Protein AF-A0A960UBD3-F1 (afdb_monomer)

Radius of gyration: 18.57 Å; Cα contacts (8 Å, |Δi|>4): 31; chains: 1; bounding box: 42×31×48 Å

Solvent-accessible surface area (backbone atoms only — not comparable to full-atom values): 8969 Å² total; per-residue (Å²): 135,89,78,92,68,60,97,90,53,57,66,69,59,53,49,51,52,51,54,50,51,51,38,49,54,55,36,51,60,56,42,61,72,73,70,57,82,76,67,91,85,62,77,74,76,69,93,79,70,69,88,65,101,69,77,84,49,72,65,59,55,51,52,55,50,52,53,50,54,52,49,51,53,51,52,73,75,42,64,75,80,68,55,86,69,64,74,77,68,72,79,71,92,72,83,90,85,78,86,72,84,46,71,66,54,42,52,52,49,51,50,50,58,73,41,42,31,64,78,68,70,47,97,60,68,85,85,68,86,73,67,78,91,80,112

Structure (mmCIF, N/CA/C/O backbone):
data_AF-A0A960UBD3-F1
#
_entry.id   AF-A0A960UBD3-F1
#
loop_
_atom_site.group_PDB
_atom_site.id
_atom_site.type_symbol
_atom_site.label_atom_id
_atom_site.label_alt_id
_atom_site.label_comp_id
_atom_site.label_asym_id
_atom_site.label_entity_id
_atom_site.label_seq_id
_atom_site.pdbx_PDB_ins_code
_atom_site.Cartn_x
_atom_site.Cartn_y
_atom_site.Cartn_z
_atom_site.occupancy
_atom_site.B_iso_or_equiv
_atom_site.auth_seq_id
_atom_site.auth_comp_id
_atom_site.auth_asym_id
_atom_site.auth_atom_id
_atom_site.pdbx_PDB_model_num
ATOM 1 N N . ILE A 1 1 ? -2.263 0.092 5.020 1.00 71.50 1 ILE A N 1
ATOM 2 C CA . ILE A 1 1 ? -3.420 0.725 4.343 1.00 71.50 1 ILE A CA 1
ATOM 3 C C . ILE A 1 1 ? -4.627 0.450 5.218 1.00 71.50 1 ILE A C 1
ATOM 5 O O . ILE A 1 1 ? -4.773 -0.692 5.639 1.00 71.50 1 ILE A O 1
ATOM 9 N N . LEU A 1 2 ? -5.422 1.470 5.528 1.00 79.31 2 LEU A N 1
ATOM 10 C CA . LEU A 1 2 ? -6.718 1.296 6.183 1.00 79.31 2 LEU A CA 1
ATOM 11 C C . LEU A 1 2 ? -7.797 1.307 5.105 1.00 79.31 2 LEU A C 1
ATOM 13 O O . LEU A 1 2 ? -7.729 2.116 4.182 1.00 79.31 2 LEU A O 1
ATOM 17 N N . ILE A 1 3 ? -8.742 0.376 5.187 1.00 78.50 3 ILE A N 1
ATOM 18 C CA . ILE A 1 3 ? -9.806 0.220 4.197 1.00 78.50 3 ILE A CA 1
ATOM 19 C C . ILE A 1 3 ? -11.127 0.172 4.956 1.00 78.50 3 ILE A C 1
ATOM 21 O O . ILE A 1 3 ? -11.346 -0.742 5.748 1.00 78.50 3 ILE A O 1
ATOM 25 N N . GLY A 1 4 ? -11.998 1.146 4.700 1.00 77.00 4 GLY A N 1
ATOM 26 C CA . GLY A 1 4 ? -13.397 1.067 5.102 1.00 77.00 4 GLY A CA 1
ATOM 27 C C . GLY A 1 4 ? -14.113 0.082 4.188 1.00 77.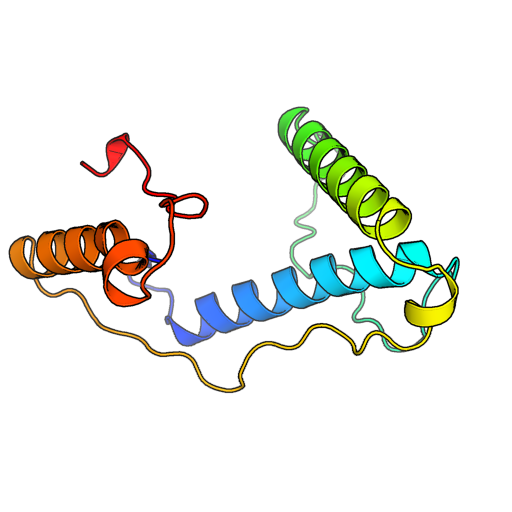00 4 GLY A C 1
ATOM 28 O O . GLY A 1 4 ? -14.100 0.246 2.968 1.00 77.00 4 GLY A O 1
ATOM 29 N N . VAL A 1 5 ? -14.697 -0.964 4.760 1.00 74.94 5 VAL A N 1
ATOM 30 C CA . VAL A 1 5 ? -15.439 -1.971 4.003 1.00 74.94 5 VAL A CA 1
ATOM 31 C C . VAL A 1 5 ? -16.908 -1.859 4.394 1.00 74.94 5 VAL A C 1
ATOM 33 O O . VAL A 1 5 ? -17.222 -1.872 5.580 1.00 74.94 5 VAL A O 1
ATOM 36 N N . GLY A 1 6 ? -17.796 -1.699 3.409 1.00 73.44 6 GLY A N 1
ATOM 37 C CA . GLY A 1 6 ? -19.241 -1.693 3.655 1.00 73.44 6 GLY A CA 1
ATOM 38 C C . GLY A 1 6 ? -19.726 -3.048 4.178 1.00 73.44 6 GLY A C 1
ATOM 39 O O . GLY A 1 6 ? -19.101 -4.071 3.892 1.00 73.44 6 GLY A O 1
ATOM 40 N N . GLU A 1 7 ? -20.846 -3.048 4.905 1.00 70.69 7 GLU A N 1
ATOM 41 C CA . GLU A 1 7 ? -21.367 -4.199 5.669 1.00 70.69 7 GLU A CA 1
ATOM 42 C C . GLU A 1 7 ? -21.465 -5.503 4.850 1.00 70.69 7 GLU A C 1
ATOM 44 O O . GLU A 1 7 ? -21.181 -6.582 5.366 1.00 70.69 7 GLU A O 1
ATOM 49 N N . ASP A 1 8 ? -21.751 -5.410 3.547 1.00 67.69 8 ASP A N 1
ATOM 50 C CA . ASP A 1 8 ? -21.976 -6.571 2.673 1.00 67.69 8 ASP A CA 1
ATOM 51 C C . ASP A 1 8 ? -20.733 -7.075 1.917 1.00 67.69 8 ASP A C 1
ATOM 53 O O . ASP A 1 8 ? -20.818 -7.991 1.090 1.00 67.69 8 ASP A O 1
ATOM 57 N N . THR A 1 9 ? -19.556 -6.481 2.136 1.00 75.31 9 THR A N 1
ATOM 58 C CA . THR A 1 9 ? -18.352 -6.853 1.379 1.00 75.31 9 THR A CA 1
ATOM 59 C C . THR A 1 9 ? -17.340 -7.577 2.259 1.00 75.31 9 THR A C 1
ATOM 61 O O . THR A 1 9 ? -16.731 -7.010 3.153 1.00 75.31 9 THR A O 1
ATOM 64 N N . GLY A 1 10 ? -17.083 -8.855 1.972 1.00 82.19 10 GLY A N 1
ATOM 65 C CA . GLY A 1 10 ? -16.023 -9.593 2.661 1.00 82.19 10 GLY A CA 1
ATOM 66 C C . GLY A 1 10 ? -14.628 -9.056 2.313 1.00 82.19 10 GLY A C 1
ATOM 67 O O . GLY A 1 10 ? -14.304 -8.885 1.134 1.00 82.19 10 GLY A O 1
ATOM 68 N N . LEU A 1 11 ? -13.762 -8.873 3.316 1.00 83.88 11 LEU A N 1
ATOM 69 C CA . LEU A 1 11 ? -12.391 -8.368 3.139 1.00 83.88 11 LEU A CA 1
ATOM 70 C C . LEU A 1 11 ? -11.577 -9.182 2.121 1.00 83.88 11 LEU A C 1
ATOM 72 O O . LEU A 1 11 ? -10.859 -8.620 1.297 1.00 83.88 11 LEU A O 1
ATOM 76 N N . SER A 1 12 ? -11.747 -10.506 2.108 1.00 84.94 12 SER A N 1
ATOM 77 C CA . SER A 1 12 ? -11.099 -11.382 1.121 1.00 84.94 12 SER A CA 1
ATOM 78 C C . SER A 1 12 ? -11.472 -11.017 -0.320 1.00 84.94 12 SER A C 1
ATOM 80 O O . SER A 1 12 ? -10.626 -11.053 -1.210 1.00 84.94 12 SER A O 1
ATOM 82 N N . LYS A 1 13 ? -12.725 -10.613 -0.565 1.00 86.38 13 LYS A N 1
ATOM 83 C CA . LYS A 1 13 ? -13.186 -10.178 -1.889 1.00 86.38 13 LYS A CA 1
ATOM 84 C C . LYS A 1 13 ? -12.542 -8.849 -2.278 1.00 86.38 13 LYS A C 1
ATOM 86 O O . LYS A 1 13 ? -12.061 -8.731 -3.402 1.00 86.38 13 LYS A O 1
ATOM 91 N N . VAL A 1 14 ? -12.475 -7.893 -1.347 1.00 86.38 14 VAL A N 1
ATOM 92 C CA . VAL A 1 14 ? -11.790 -6.604 -1.555 1.00 86.38 14 VAL A CA 1
ATOM 93 C C . VAL A 1 14 ? -10.322 -6.828 -1.901 1.00 86.38 14 VAL A C 1
ATOM 95 O O . VAL A 1 14 ? -9.848 -6.346 -2.927 1.00 86.38 14 VAL A O 1
ATOM 98 N N . MET A 1 15 ? -9.617 -7.622 -1.095 1.00 88.19 15 MET A N 1
ATOM 99 C CA . MET A 1 15 ? -8.197 -7.894 -1.297 1.00 88.19 15 MET A CA 1
ATOM 100 C C . MET A 1 15 ? -7.926 -8.648 -2.596 1.00 88.19 15 MET A C 1
ATOM 102 O O . MET A 1 15 ? -6.950 -8.337 -3.272 1.00 88.19 15 MET A O 1
ATOM 106 N N . ASN A 1 16 ? -8.793 -9.582 -2.993 1.00 86.81 16 ASN A N 1
ATOM 107 C CA . ASN A 1 16 ? -8.667 -10.269 -4.278 1.00 86.81 16 ASN A CA 1
ATOM 108 C C . ASN A 1 16 ? -8.795 -9.302 -5.459 1.00 86.81 16 ASN A C 1
ATOM 110 O O . ASN A 1 16 ? -7.997 -9.368 -6.394 1.00 86.81 16 ASN A O 1
ATOM 114 N N . VAL A 1 17 ? -9.767 -8.387 -5.412 1.00 87.25 17 VAL A N 1
ATOM 115 C CA . VAL A 1 17 ? -9.954 -7.375 -6.461 1.00 87.25 17 VAL A CA 1
ATOM 116 C C . VAL A 1 17 ? -8.768 -6.415 -6.499 1.00 87.25 17 VAL A C 1
ATOM 118 O O . VAL A 1 17 ? -8.213 -6.181 -7.571 1.00 87.25 17 VAL A O 1
ATOM 121 N N . LEU A 1 18 ? -8.341 -5.907 -5.340 1.00 86.56 18 LEU A N 1
ATOM 122 C CA . LEU A 1 18 ? -7.224 -4.973 -5.232 1.00 86.56 18 LEU A CA 1
ATOM 123 C C . LEU A 1 18 ? -5.926 -5.606 -5.730 1.00 86.56 18 LEU A C 1
ATOM 125 O O . LEU A 1 18 ? -5.280 -5.058 -6.623 1.00 86.56 18 LEU A O 1
ATOM 129 N N . LYS A 1 19 ? -5.567 -6.784 -5.203 1.00 88.75 19 LYS A N 1
ATOM 130 C CA . LYS A 1 19 ? -4.346 -7.484 -5.607 1.00 88.75 19 LYS A CA 1
ATOM 131 C C . LYS A 1 19 ? -4.376 -7.817 -7.098 1.00 88.75 19 LYS A C 1
ATOM 133 O O . LYS A 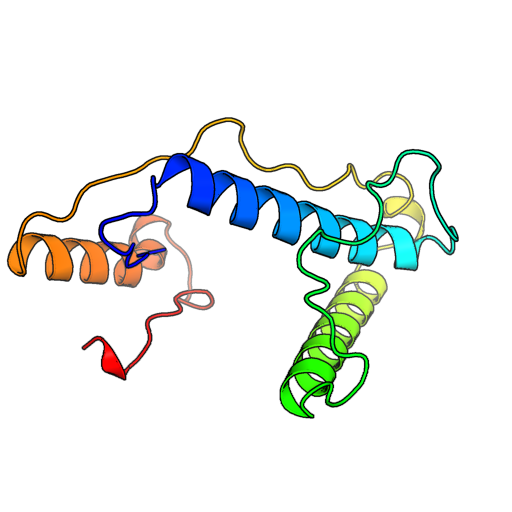1 19 ? -3.395 -7.566 -7.792 1.00 88.75 19 LYS A O 1
ATOM 138 N N . GLY A 1 20 ? -5.503 -8.332 -7.592 1.00 85.12 20 GLY A N 1
ATOM 139 C CA . GLY A 1 20 ? -5.659 -8.744 -8.985 1.00 85.12 20 GLY A CA 1
ATOM 140 C C . GLY A 1 20 ? -5.577 -7.584 -9.976 1.00 85.12 20 GLY A C 1
ATOM 141 O O . GLY A 1 20 ? -4.845 -7.676 -10.959 1.00 85.12 20 GLY A O 1
ATOM 142 N N . ASN A 1 21 ? -6.292 -6.485 -9.719 1.00 83.06 21 ASN A N 1
ATOM 143 C CA . ASN A 1 21 ? -6.259 -5.317 -10.598 1.00 83.06 21 ASN A CA 1
ATOM 144 C C . ASN A 1 21 ? -4.891 -4.633 -10.563 1.00 83.06 21 ASN A C 1
ATOM 146 O O . ASN A 1 21 ? -4.321 -4.399 -11.622 1.00 83.06 21 ASN A O 1
ATOM 150 N N . PHE A 1 22 ? -4.315 -4.424 -9.375 1.00 85.12 22 PHE A N 1
ATOM 151 C CA . PHE A 1 22 ? -2.988 -3.821 -9.268 1.00 85.12 22 PHE A CA 1
ATOM 152 C C . PHE A 1 22 ? -1.919 -4.668 -9.962 1.00 85.12 22 PHE A C 1
ATOM 154 O O . PHE A 1 22 ? -1.130 -4.137 -10.733 1.00 85.12 22 PHE A O 1
ATOM 161 N N . SER A 1 23 ? -1.901 -5.989 -9.743 1.00 85.06 23 SER A N 1
ATOM 162 C CA . SER A 1 23 ? -0.954 -6.870 -10.435 1.00 85.06 23 SER A CA 1
ATOM 163 C C . SER A 1 23 ? -1.126 -6.813 -11.946 1.00 85.06 23 SER A C 1
ATOM 165 O O . SER A 1 23 ? -0.128 -6.834 -12.657 1.00 85.06 23 SER A O 1
ATOM 167 N N . ARG A 1 24 ? -2.364 -6.743 -12.451 1.00 81.00 24 ARG A N 1
ATOM 168 C CA . ARG A 1 24 ? -2.612 -6.615 -13.891 1.00 81.00 24 ARG A CA 1
ATOM 169 C C . ARG A 1 24 ? -2.029 -5.312 -14.426 1.00 81.00 24 ARG A C 1
ATOM 171 O O . ARG A 1 24 ? -1.291 -5.351 -15.402 1.00 81.00 24 ARG A O 1
ATOM 178 N N . ASP A 1 25 ? -2.338 -4.191 -13.785 1.00 77.19 25 ASP A N 1
ATOM 179 C CA . ASP A 1 25 ? -1.916 -2.874 -14.258 1.00 77.19 25 ASP A CA 1
ATOM 180 C C . ASP A 1 25 ? -0.398 -2.707 -14.142 1.00 77.19 25 ASP A C 1
ATOM 182 O O . ASP A 1 25 ? 0.240 -2.314 -15.114 1.00 77.19 25 ASP A O 1
ATOM 186 N N . ALA A 1 26 ? 0.198 -3.120 -13.019 1.00 79.75 26 ALA A N 1
ATOM 187 C CA . ALA A 1 26 ? 1.645 -3.106 -12.821 1.00 79.75 26 ALA A CA 1
ATOM 188 C C . ALA A 1 26 ? 2.376 -3.985 -13.846 1.00 79.75 26 ALA A C 1
ATOM 190 O O . ALA A 1 26 ? 3.348 -3.547 -14.451 1.00 79.75 26 ALA A O 1
ATOM 191 N N . ASN A 1 27 ? 1.897 -5.207 -14.100 1.00 81.38 27 ASN A N 1
ATOM 192 C CA . ASN A 1 27 ? 2.521 -6.080 -15.096 1.00 81.38 27 ASN A CA 1
ATOM 193 C C . ASN A 1 27 ? 2.305 -5.578 -16.523 1.00 81.38 27 ASN A C 1
ATOM 195 O O . ASN A 1 27 ? 3.230 -5.632 -17.320 1.00 81.38 27 ASN A O 1
ATOM 199 N N . ARG A 1 28 ? 1.131 -5.027 -16.850 1.00 74.56 28 ARG A N 1
ATOM 200 C CA . ARG A 1 28 ? 0.893 -4.389 -18.152 1.00 74.56 28 ARG A CA 1
ATOM 201 C C . ARG A 1 28 ? 1.848 -3.223 -18.366 1.00 74.56 28 ARG A C 1
ATOM 203 O O . ARG A 1 28 ? 2.400 -3.073 -19.449 1.00 74.56 28 ARG A O 1
ATOM 210 N N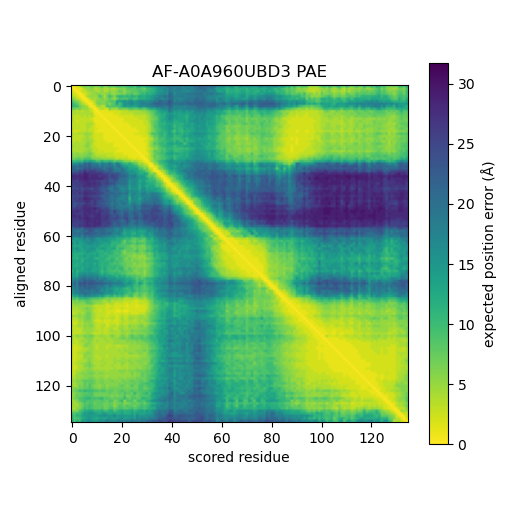 . MET A 1 29 ? 2.029 -2.408 -17.334 1.00 71.00 29 MET A N 1
ATOM 211 C CA . MET A 1 29 ? 2.976 -1.306 -17.328 1.00 71.00 29 MET A CA 1
ATOM 212 C C . MET A 1 29 ? 4.406 -1.782 -17.549 1.00 71.00 29 MET A C 1
ATOM 214 O O . MET A 1 29 ? 5.102 -1.136 -18.313 1.00 71.00 29 MET A O 1
ATOM 218 N N . MET A 1 30 ? 4.822 -2.897 -16.942 1.00 70.25 30 MET A N 1
ATOM 219 C CA . MET A 1 30 ? 6.161 -3.463 -17.140 1.00 70.25 30 MET A CA 1
ATOM 220 C C . MET A 1 30 ? 6.333 -4.124 -18.516 1.00 70.25 30 MET A C 1
ATOM 222 O O . MET A 1 30 ? 7.343 -3.895 -19.163 1.00 70.25 30 MET A O 1
ATOM 226 N N . ASN A 1 31 ? 5.336 -4.854 -19.021 1.00 66.69 31 ASN A N 1
ATOM 227 C CA . ASN A 1 31 ? 5.409 -5.526 -20.326 1.00 66.69 31 ASN A CA 1
ATOM 228 C C . ASN A 1 31 ? 5.356 -4.536 -21.503 1.00 66.69 31 ASN A C 1
ATOM 230 O O . ASN A 1 31 ? 5.966 -4.767 -22.541 1.00 66.69 31 ASN A O 1
ATOM 234 N N . HIS A 1 32 ? 4.644 -3.406 -21.370 1.00 55.81 32 HIS A N 1
ATOM 235 C CA . HIS A 1 32 ? 4.569 -2.408 -22.448 1.00 55.81 32 HIS A CA 1
ATOM 236 C C . HIS A 1 32 ? 5.931 -1.750 -22.744 1.00 55.81 32 HIS A C 1
ATOM 238 O O . HIS A 1 32 ? 6.116 -1.170 -23.811 1.00 55.81 32 HIS A O 1
ATOM 244 N N . ILE A 1 33 ? 6.876 -1.873 -21.810 1.00 52.81 33 ILE A N 1
ATOM 245 C CA . ILE A 1 33 ? 8.262 -1.407 -21.908 1.00 52.81 33 ILE A CA 1
ATOM 246 C C . ILE A 1 33 ? 9.094 -2.337 -22.795 1.00 52.81 33 ILE A C 1
ATOM 248 O O . ILE A 1 33 ? 9.971 -1.865 -23.510 1.00 52.81 33 ILE A O 1
ATOM 252 N N . GLU A 1 34 ? 8.799 -3.640 -22.798 1.00 49.62 34 GLU A N 1
ATOM 253 C CA . GLU A 1 34 ? 9.525 -4.645 -23.588 1.00 49.62 34 GLU A CA 1
ATOM 254 C C . GLU A 1 34 ? 9.156 -4.617 -25.082 1.00 49.62 34 GLU A C 1
ATOM 256 O O . GLU A 1 34 ? 9.732 -5.345 -25.884 1.00 49.62 34 GLU A O 1
ATOM 261 N N . GLY A 1 35 ? 8.206 -3.767 -25.493 1.00 46.66 35 GLY A N 1
ATOM 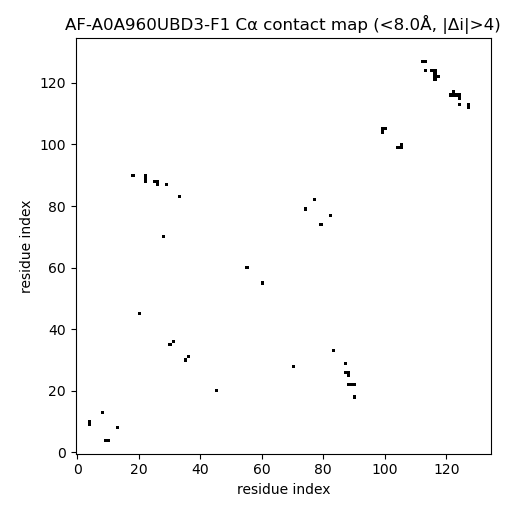262 C CA . GLY A 1 35 ? 7.736 -3.704 -26.879 1.00 46.66 35 GLY A CA 1
ATOM 263 C C . GLY A 1 35 ? 6.867 -4.898 -27.297 1.00 46.66 35 GLY A C 1
ATOM 264 O O . GLY A 1 35 ? 6.416 -4.947 -28.442 1.00 46.66 35 GLY A O 1
ATOM 265 N N . GLU A 1 36 ? 6.572 -5.828 -26.384 1.00 45.12 36 GLU A N 1
ATOM 266 C CA . GLU A 1 36 ? 5.716 -6.978 -26.659 1.00 45.12 36 GLU A CA 1
ATOM 267 C C . GLU A 1 36 ? 4.229 -6.596 -26.573 1.00 45.12 36 GLU A C 1
ATOM 269 O O . GLU A 1 36 ? 3.640 -6.370 -25.511 1.00 45.12 36 GLU A O 1
ATOM 274 N N . LEU A 1 37 ? 3.595 -6.513 -27.744 1.00 45.16 37 LEU A N 1
ATOM 275 C CA . LEU A 1 37 ? 2.144 -6.499 -27.889 1.00 45.16 37 LEU A CA 1
ATOM 276 C C . LEU A 1 37 ? 1.597 -7.880 -27.505 1.00 45.16 37 LEU A C 1
ATOM 278 O O . LEU A 1 37 ? 1.678 -8.810 -28.295 1.00 45.16 37 LEU A O 1
ATOM 282 N N . HIS A 1 38 ? 0.978 -7.960 -26.326 1.00 43.97 38 HIS A N 1
ATOM 283 C CA . HIS A 1 38 ? 0.166 -9.084 -25.845 1.00 43.97 38 HIS A CA 1
ATOM 284 C C . HIS A 1 38 ? 0.885 -10.434 -25.697 1.00 43.97 38 HIS A C 1
ATOM 286 O O . HIS A 1 38 ? 1.057 -11.186 -26.651 1.00 43.97 38 HIS A O 1
ATOM 292 N N . ILE A 1 39 ? 1.154 -10.810 -24.443 1.00 49.06 39 ILE A N 1
ATOM 293 C CA . ILE A 1 39 ? 1.523 -12.183 -24.093 1.00 49.06 39 ILE A CA 1
ATOM 294 C C . ILE A 1 39 ? 0.232 -13.006 -23.972 1.00 49.06 39 ILE A C 1
ATOM 296 O O . ILE A 1 39 ? -0.680 -12.673 -23.209 1.00 49.06 39 ILE A O 1
ATOM 300 N N . GLU A 1 40 ? 0.146 -14.085 -24.745 1.00 37.97 40 GLU A N 1
ATOM 301 C CA . GLU A 1 40 ? -0.956 -15.047 -24.715 1.00 37.97 40 GLU A CA 1
ATOM 302 C C . GLU A 1 40 ? -1.147 -15.598 -23.283 1.00 37.97 40 GLU A C 1
ATOM 304 O O . GLU A 1 40 ? -0.206 -16.087 -22.657 1.00 37.97 40 GLU A O 1
ATOM 309 N N . GLY A 1 41 ? -2.358 -15.465 -22.727 1.00 46.28 41 GLY A N 1
ATOM 310 C CA . GLY A 1 41 ? -2.673 -15.823 -21.334 1.00 46.28 41 GLY A CA 1
ATOM 311 C C . GLY A 1 41 ? -2.856 -14.639 -20.377 1.00 46.28 41 GLY A C 1
ATOM 312 O O . GLY A 1 41 ? -3.250 -14.851 -19.227 1.00 46.28 41 GLY A O 1
ATOM 313 N N . ASP A 1 42 ? -2.642 -13.400 -20.833 1.00 47.06 42 ASP A N 1
ATOM 314 C CA . ASP A 1 42 ? -3.079 -12.228 -20.076 1.00 47.06 42 ASP A CA 1
ATOM 315 C C . ASP A 1 42 ? -4.609 -12.263 -19.901 1.00 47.06 42 ASP A C 1
ATOM 317 O O . ASP A 1 42 ? -5.346 -12.459 -20.875 1.00 47.06 42 ASP A O 1
ATOM 321 N N . PRO A 1 43 ? -5.125 -12.105 -18.667 1.00 44.56 43 PRO A N 1
ATOM 322 C CA . PRO A 1 43 ? -6.557 -12.145 -18.436 1.00 44.56 43 PRO A CA 1
ATOM 323 C C . PRO A 1 43 ? -7.216 -11.042 -19.271 1.00 44.56 43 PRO A C 1
ATOM 325 O O . PRO A 1 43 ? -6.752 -9.896 -19.208 1.00 44.56 43 PRO A O 1
ATOM 328 N N . PRO A 1 44 ? -8.292 -11.362 -20.021 1.00 46.09 44 PRO A N 1
ATOM 329 C CA . PRO A 1 44 ? -8.993 -10.374 -20.820 1.00 46.09 44 PRO A CA 1
ATOM 330 C C . PRO A 1 44 ? -9.377 -9.213 -19.909 1.00 46.09 44 PRO A C 1
ATOM 332 O O . PRO A 1 44 ? -9.672 -9.420 -18.726 1.00 46.09 44 PRO A O 1
ATOM 335 N N . GLU A 1 45 ? -9.263 -8.014 -20.474 1.00 51.72 45 GLU A N 1
ATOM 336 C CA . GLU A 1 45 ? -9.502 -6.703 -19.875 1.00 51.72 45 GLU A CA 1
ATOM 337 C C . GLU A 1 45 ? -10.371 -6.757 -18.610 1.00 51.72 45 GLU A C 1
ATOM 339 O O . GLU A 1 45 ? -11.441 -7.369 -18.593 1.00 51.72 45 GLU A O 1
ATOM 344 N N . GLY A 1 46 ? -9.891 -6.130 -17.530 1.00 43.94 46 GLY A N 1
ATOM 345 C CA . GLY A 1 46 ? -10.508 -6.220 -16.209 1.00 43.94 46 GLY A CA 1
ATOM 346 C C . GLY A 1 46 ? -12.034 -6.114 -16.247 1.00 43.94 46 GLY A C 1
ATOM 347 O O . GLY A 1 46 ? -12.587 -5.204 -16.855 1.00 43.94 46 GLY A O 1
ATOM 348 N N . ARG A 1 47 ? -12.711 -7.027 -15.536 1.00 44.22 47 ARG A N 1
ATOM 349 C CA . ARG A 1 47 ? -14.182 -7.150 -15.421 1.00 44.22 47 ARG A CA 1
ATOM 350 C C . ARG A 1 47 ? -14.918 -5.900 -14.894 1.00 44.22 47 ARG A C 1
ATOM 352 O O . ARG A 1 47 ? -16.125 -5.948 -14.702 1.00 44.22 47 ARG A O 1
ATOM 359 N N . LEU A 1 48 ? -14.208 -4.798 -14.670 1.00 41.44 48 LEU A N 1
ATOM 360 C CA . LEU A 1 48 ? -14.732 -3.467 -14.362 1.00 41.44 48 LEU A CA 1
ATOM 361 C C . LEU A 1 48 ? -14.825 -2.580 -15.617 1.00 41.44 48 LEU A C 1
ATOM 363 O O . LEU A 1 48 ? -14.742 -1.362 -15.525 1.00 41.44 48 LEU A O 1
ATOM 367 N N . GLN A 1 49 ? -15.040 -3.160 -16.800 1.00 41.41 49 GLN A N 1
ATOM 368 C CA . GLN A 1 49 ? -15.684 -2.421 -17.886 1.00 41.41 49 GLN A CA 1
ATOM 369 C C . GLN A 1 49 ? -17.198 -2.459 -17.679 1.00 41.41 49 GLN A C 1
ATOM 371 O O . GLN A 1 49 ? -17.937 -3.137 -18.393 1.00 41.41 49 GLN A O 1
ATOM 376 N N . THR A 1 50 ? -17.670 -1.737 -16.664 1.00 35.94 50 THR A N 1
ATOM 377 C CA . THR A 1 50 ? -19.082 -1.375 -16.601 1.00 35.94 50 THR A CA 1
ATOM 378 C C . THR A 1 50 ? -19.346 -0.470 -17.800 1.00 35.94 50 THR A C 1
ATOM 380 O O . THR A 1 50 ? -18.799 0.623 -17.894 1.00 35.94 50 THR A O 1
ATOM 383 N N . MET A 1 51 ? -20.098 -1.009 -18.759 1.00 36.22 51 MET A N 1
ATOM 384 C CA . MET A 1 51 ? -20.826 -0.329 -19.830 1.00 36.22 51 MET A CA 1
ATOM 385 C C . MET A 1 51 ? -20.755 1.208 -19.787 1.00 36.22 51 MET A C 1
ATOM 387 O O . MET A 1 51 ? -21.492 1.850 -19.048 1.00 36.22 51 MET A O 1
ATOM 391 N N . GLY A 1 52 ? -19.890 1.801 -20.611 1.00 34.03 52 GLY A N 1
ATOM 392 C CA . GLY A 1 52 ? -19.786 3.256 -20.697 1.00 34.03 52 GLY A CA 1
ATOM 393 C C . GLY A 1 52 ? -18.524 3.715 -21.409 1.00 34.03 52 GLY A C 1
ATOM 394 O O . GLY A 1 52 ? -17.609 4.247 -20.800 1.00 34.03 52 GLY A O 1
ATOM 395 N N . ARG A 1 53 ? -18.467 3.543 -22.731 1.00 43.62 53 ARG A N 1
ATOM 396 C CA . ARG A 1 53 ? -17.416 4.094 -23.609 1.00 43.62 53 ARG A CA 1
ATOM 397 C C . ARG A 1 53 ? -17.405 5.638 -23.689 1.00 43.62 53 ARG A C 1
ATOM 399 O O . ARG A 1 53 ? -16.884 6.188 -24.652 1.00 43.62 53 ARG A O 1
ATOM 406 N N . ILE A 1 54 ? -17.979 6.359 -22.728 1.00 43.38 54 ILE A N 1
ATOM 407 C CA . ILE A 1 54 ? -18.158 7.813 -22.792 1.00 43.38 54 ILE A CA 1
ATOM 408 C C . ILE A 1 54 ? -17.853 8.390 -21.405 1.00 43.38 54 ILE A C 1
ATOM 410 O O . ILE A 1 54 ? -18.526 8.044 -20.445 1.00 43.38 54 ILE A O 1
ATOM 414 N N . GLN A 1 55 ? -16.842 9.267 -21.354 1.00 43.41 55 GLN A N 1
ATOM 415 C CA . GLN A 1 55 ? -16.218 9.912 -20.181 1.00 43.41 55 GLN A CA 1
ATOM 416 C C . GLN A 1 55 ? -15.137 9.083 -19.466 1.00 43.41 55 GLN A C 1
ATOM 418 O O . GLN A 1 55 ? -15.277 8.660 -18.326 1.00 43.41 55 GLN A O 1
ATOM 423 N N . ARG A 1 56 ? -13.974 8.934 -20.122 1.00 49.06 56 ARG A N 1
ATOM 424 C CA . ARG A 1 56 ? -12.711 8.946 -19.368 1.00 49.06 56 ARG A CA 1
ATOM 425 C C . ARG A 1 56 ? -12.596 10.337 -18.757 1.00 49.06 56 ARG A C 1
ATOM 427 O O . ARG A 1 56 ? -12.400 11.311 -19.483 1.00 49.06 56 ARG A O 1
ATOM 434 N N . ASP A 1 57 ? -12.791 10.441 -17.451 1.00 49.94 57 ASP A N 1
ATOM 435 C CA . ASP A 1 57 ? -12.548 11.686 -16.737 1.00 49.94 57 ASP A CA 1
ATOM 436 C C . ASP A 1 57 ? -11.105 12.140 -16.971 1.00 49.94 57 ASP A C 1
ATOM 438 O O . ASP A 1 57 ? -10.170 11.339 -16.902 1.00 49.94 57 ASP A O 1
ATOM 442 N N . LYS A 1 58 ? -10.904 13.445 -17.188 1.00 50.94 58 LYS A N 1
ATOM 443 C CA . LYS A 1 58 ? -9.572 14.073 -17.329 1.00 50.94 58 LYS A CA 1
ATOM 444 C C . LYS A 1 58 ? -8.601 13.680 -16.202 1.00 50.94 58 LYS A C 1
ATOM 446 O O . LYS A 1 58 ? -7.390 13.700 -16.398 1.00 50.94 58 LYS A O 1
ATOM 451 N N . ILE A 1 59 ? -9.131 13.323 -15.031 1.00 52.62 59 ILE A N 1
ATOM 452 C CA . ILE A 1 59 ? -8.383 12.856 -13.856 1.00 52.62 59 ILE A CA 1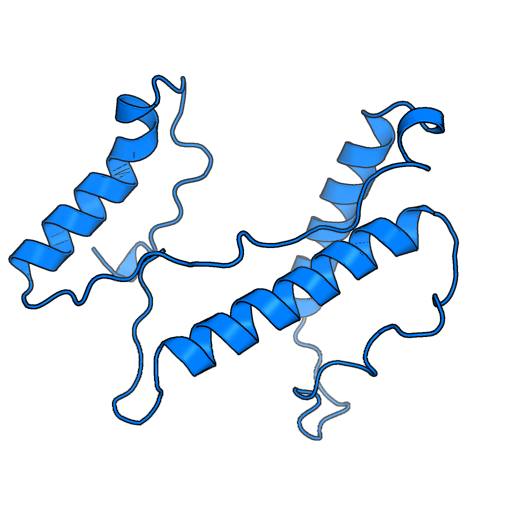
ATOM 453 C C . ILE A 1 59 ? -7.738 11.487 -14.112 1.00 52.62 59 ILE A C 1
ATOM 455 O O . ILE A 1 59 ? -6.570 11.286 -13.780 1.00 52.62 59 ILE A O 1
ATOM 459 N N . HIS A 1 60 ? -8.468 10.562 -14.741 1.00 52.66 60 HIS A N 1
ATOM 460 C CA . HIS A 1 60 ? -7.960 9.234 -15.074 1.00 52.66 60 HIS A CA 1
ATOM 461 C C . HIS A 1 60 ? -6.811 9.347 -16.085 1.00 52.66 60 HIS A C 1
ATOM 463 O O . HIS A 1 60 ? -5.764 8.731 -15.903 1.00 52.66 60 HIS A O 1
ATOM 469 N N . ASP A 1 61 ? -6.949 10.222 -17.084 1.00 60.16 61 ASP A N 1
ATOM 470 C CA . ASP A 1 61 ? -5.889 10.466 -18.065 1.00 60.16 61 ASP A CA 1
ATOM 471 C C . ASP A 1 61 ? -4.636 11.099 -17.427 1.00 60.16 61 ASP A C 1
ATOM 473 O O . ASP A 1 61 ? -3.523 10.678 -17.733 1.00 60.16 61 ASP A O 1
ATOM 477 N N . GLN A 1 62 ? -4.782 12.039 -16.481 1.00 60.69 62 GLN A N 1
ATOM 478 C CA . GLN A 1 62 ? -3.633 12.614 -15.761 1.00 60.69 62 GLN A CA 1
ATOM 479 C C . GLN A 1 62 ? -2.894 11.595 -14.887 1.00 60.69 62 GLN A C 1
ATOM 481 O O . GLN A 1 62 ? -1.664 11.630 -14.821 1.00 60.69 62 GLN A O 1
ATOM 486 N N . PHE A 1 63 ? -3.617 10.685 -14.230 1.00 62.78 63 PHE A N 1
ATOM 487 C CA . PHE A 1 63 ? -3.001 9.604 -13.462 1.00 62.78 63 PHE A CA 1
ATOM 488 C C . PHE A 1 63 ? -2.178 8.682 -14.370 1.00 62.78 63 PHE A C 1
ATOM 490 O O . PHE A 1 63 ? -1.006 8.437 -14.088 1.00 62.78 63 PHE A O 1
ATOM 497 N N . HIS A 1 64 ? -2.742 8.253 -15.505 1.00 62.19 64 HIS A N 1
ATOM 498 C CA . HIS A 1 64 ? -2.027 7.419 -16.480 1.00 62.19 64 HIS A CA 1
ATOM 499 C C . HIS A 1 64 ? -0.801 8.112 -17.078 1.00 62.19 64 HIS A C 1
ATOM 501 O O . HIS A 1 64 ? 0.220 7.459 -17.286 1.00 62.19 64 HIS A O 1
ATOM 507 N N . ILE A 1 65 ? -0.873 9.425 -17.324 1.00 69.38 65 ILE A N 1
ATOM 508 C CA . ILE A 1 65 ? 0.273 10.217 -17.796 1.00 69.38 65 ILE A CA 1
ATOM 509 C C . ILE A 1 65 ? 1.391 10.225 -16.748 1.00 69.38 65 ILE A C 1
ATOM 511 O O . ILE A 1 65 ? 2.511 9.840 -17.067 1.00 69.38 65 ILE A O 1
ATOM 515 N N . ARG A 1 66 ? 1.090 10.568 -15.487 1.00 70.31 66 ARG A N 1
ATOM 516 C CA . ARG A 1 66 ? 2.105 10.595 -14.414 1.00 70.31 66 ARG A CA 1
ATOM 517 C C . ARG A 1 66 ? 2.765 9.240 -14.211 1.00 70.31 66 ARG A C 1
ATOM 519 O O . ARG A 1 66 ? 3.978 9.152 -14.074 1.00 70.31 66 ARG A O 1
ATOM 526 N N . ILE A 1 67 ? 1.964 8.181 -14.211 1.00 67.06 67 ILE A N 1
ATOM 527 C CA . ILE A 1 67 ? 2.464 6.819 -14.063 1.00 67.06 67 ILE A CA 1
ATOM 528 C C . ILE A 1 67 ? 3.410 6.455 -15.216 1.00 67.06 67 ILE A C 1
ATOM 530 O O . ILE A 1 67 ? 4.472 5.882 -14.977 1.00 67.06 67 ILE A O 1
ATOM 534 N N . ARG A 1 68 ? 3.075 6.835 -16.455 1.00 69.12 68 ARG A N 1
ATOM 535 C CA . ARG A 1 68 ? 3.956 6.653 -17.615 1.00 69.12 68 ARG A CA 1
ATOM 536 C C . ARG A 1 68 ? 5.266 7.432 -17.478 1.00 69.12 68 ARG A C 1
ATOM 538 O O . ARG A 1 68 ? 6.315 6.887 -17.805 1.00 69.12 68 ARG A O 1
ATOM 545 N N . ASP A 1 69 ? 5.226 8.667 -16.990 1.00 74.88 69 ASP A N 1
ATOM 546 C CA . ASP A 1 69 ? 6.430 9.487 -16.811 1.00 74.88 69 ASP A CA 1
ATOM 547 C C . ASP A 1 69 ? 7.377 8.898 -15.749 1.00 74.88 69 ASP A C 1
ATOM 549 O O . ASP A 1 69 ? 8.596 8.855 -15.946 1.00 74.88 69 ASP A O 1
ATOM 553 N N . GLU A 1 70 ? 6.826 8.368 -14.655 1.00 73.25 70 GLU A N 1
ATOM 554 C CA . GLU A 1 70 ? 7.597 7.661 -13.623 1.00 73.25 70 GLU A CA 1
ATOM 555 C C . GLU A 1 70 ? 8.199 6.354 -14.155 1.00 73.25 70 GLU A C 1
ATOM 557 O O . GLU A 1 70 ? 9.368 6.065 -13.897 1.00 73.25 70 GLU A O 1
ATOM 562 N N . ILE A 1 71 ? 7.445 5.594 -14.958 1.00 68.88 71 ILE A N 1
ATOM 563 C CA . ILE A 1 71 ? 7.967 4.412 -15.657 1.00 68.88 71 ILE A CA 1
ATOM 564 C C . ILE A 1 71 ? 9.133 4.798 -16.568 1.00 68.88 71 ILE A C 1
ATOM 566 O O . ILE A 1 71 ? 10.192 4.188 -16.484 1.00 68.88 71 ILE A O 1
ATOM 570 N N . ASN A 1 72 ? 8.972 5.818 -17.412 1.00 71.19 72 ASN A N 1
ATOM 571 C CA . ASN A 1 72 ? 10.026 6.270 -18.322 1.00 71.19 72 ASN A CA 1
ATOM 572 C C . ASN A 1 72 ? 11.280 6.702 -17.556 1.00 71.19 72 ASN A C 1
ATOM 574 O O . ASN A 1 72 ? 12.398 6.381 -17.953 1.00 71.19 72 ASN A O 1
ATOM 578 N N . THR A 1 73 ? 11.093 7.375 -16.421 1.00 76.06 73 THR A N 1
ATOM 579 C CA . THR A 1 73 ? 12.185 7.750 -15.520 1.00 76.06 73 THR A CA 1
ATOM 580 C C . THR A 1 73 ? 12.873 6.522 -14.923 1.00 76.06 73 THR A C 1
ATOM 582 O O . THR A 1 73 ? 14.096 6.505 -14.794 1.00 76.06 73 THR A O 1
ATOM 585 N N . PHE A 1 74 ? 12.107 5.499 -14.542 1.00 72.81 74 PHE A N 1
ATOM 586 C CA . PHE A 1 74 ? 12.634 4.241 -14.022 1.00 72.81 74 PHE A CA 1
ATOM 587 C C . PHE A 1 74 ? 13.424 3.471 -15.089 1.00 72.81 74 PHE A C 1
ATOM 589 O O . PHE A 1 74 ? 14.562 3.098 -14.825 1.00 72.81 74 PHE A O 1
ATOM 596 N N . ILE A 1 75 ? 12.884 3.335 -16.305 1.00 68.69 75 ILE A N 1
ATOM 597 C CA . ILE A 1 75 ? 13.574 2.721 -17.452 1.00 68.69 75 ILE A CA 1
ATOM 598 C C . ILE A 1 75 ? 14.876 3.452 -17.739 1.00 68.69 75 ILE A C 1
ATOM 600 O O . ILE A 1 75 ? 15.916 2.823 -17.829 1.00 68.69 75 ILE A O 1
ATOM 604 N N . PHE A 1 76 ? 14.844 4.783 -17.826 1.00 71.50 76 PHE A N 1
ATOM 605 C CA . PHE A 1 76 ? 16.036 5.576 -18.121 1.00 71.50 76 PHE A CA 1
ATOM 606 C C . PHE A 1 76 ? 17.152 5.390 -17.079 1.00 71.50 76 PHE A C 1
ATOM 608 O O . PHE A 1 76 ? 18.332 5.503 -17.400 1.00 71.50 76 PHE A O 1
ATOM 615 N N . LYS A 1 77 ? 16.793 5.123 -15.817 1.00 74.75 77 LYS A N 1
ATOM 616 C CA . LYS A 1 77 ? 17.751 4.908 -14.722 1.00 74.75 77 LYS A CA 1
ATOM 617 C C . LYS A 1 77 ? 18.319 3.493 -14.674 1.00 74.75 77 LYS A C 1
ATOM 619 O O . LYS A 1 77 ? 19.328 3.283 -14.003 1.00 74.75 77 LYS A O 1
ATOM 624 N N . CYS A 1 78 ? 17.671 2.535 -15.316 1.00 65.88 78 CYS A N 1
ATOM 625 C CA . CYS A 1 78 ? 18.082 1.145 -15.308 1.00 65.88 78 CYS A CA 1
ATOM 626 C C . CYS A 1 78 ? 18.712 0.784 -16.650 1.00 65.88 78 CYS A C 1
ATOM 628 O O . CYS A 1 78 ? 18.225 1.173 -17.704 1.00 65.88 78 CYS A O 1
ATOM 630 N N . ASP A 1 79 ? 19.798 0.020 -16.617 1.00 64.81 79 ASP A N 1
ATOM 631 C CA . ASP A 1 79 ? 20.429 -0.447 -17.845 1.00 64.81 79 ASP A CA 1
ATOM 632 C C . ASP A 1 79 ? 19.466 -1.361 -18.624 1.00 64.81 79 ASP A C 1
ATOM 634 O O . ASP A 1 79 ? 18.844 -2.259 -18.044 1.00 64.81 79 ASP A O 1
ATOM 638 N N . HIS A 1 80 ? 19.324 -1.119 -19.929 1.00 60.94 80 HIS A N 1
ATOM 639 C CA . HIS A 1 80 ? 18.307 -1.743 -20.785 1.00 60.94 80 HIS A CA 1
ATOM 640 C C . HIS A 1 80 ? 18.446 -3.277 -20.824 1.00 60.94 80 HIS A C 1
ATOM 642 O O . HIS A 1 80 ? 17.447 -3.986 -20.940 1.00 60.94 80 HIS A O 1
ATOM 648 N N . GLU A 1 81 ? 19.667 -3.799 -20.663 1.00 61.66 81 GLU A N 1
ATOM 649 C CA . GLU A 1 81 ? 19.946 -5.243 -20.612 1.00 61.66 81 GLU A CA 1
ATOM 650 C C . GLU A 1 81 ? 19.434 -5.914 -19.327 1.00 61.66 81 GLU A C 1
ATOM 652 O O . GLU A 1 81 ? 19.079 -7.093 -19.335 1.00 61.66 81 GLU A O 1
ATOM 657 N N . SER A 1 82 ? 19.332 -5.171 -18.220 1.00 62.22 82 SER A N 1
ATOM 658 C CA . SER A 1 82 ? 18.829 -5.703 -16.943 1.00 62.22 82 SER A CA 1
ATOM 659 C C . SER A 1 82 ? 17.304 -5.850 -16.918 1.00 62.22 82 SER A C 1
ATOM 661 O O . SER A 1 82 ? 16.760 -6.494 -16.020 1.00 62.22 82 SER A O 1
ATOM 663 N N . PHE A 1 83 ? 16.608 -5.252 -17.889 1.00 62.62 83 PHE A N 1
ATOM 664 C CA . PHE A 1 83 ? 15.150 -5.182 -17.922 1.00 62.62 83 PHE A CA 1
ATOM 665 C C . PHE A 1 83 ? 14.480 -6.428 -18.498 1.00 62.62 83 PHE A C 1
ATOM 667 O O . PHE A 1 83 ? 13.431 -6.821 -17.996 1.00 62.62 83 PHE A O 1
ATOM 674 N N . ALA A 1 84 ? 15.124 -7.100 -19.457 1.00 63.66 84 ALA A N 1
ATOM 675 C CA . ALA A 1 84 ? 14.593 -8.289 -20.134 1.00 63.66 84 ALA A CA 1
ATOM 676 C C . ALA A 1 84 ? 14.355 -9.503 -19.206 1.00 63.66 84 ALA A C 1
ATOM 678 O O . ALA A 1 84 ? 13.867 -10.539 -19.645 1.00 63.66 84 ALA A O 1
ATOM 679 N N . ASN A 1 85 ? 14.741 -9.405 -17.928 1.00 68.81 85 ASN A N 1
ATOM 680 C CA . ASN A 1 85 ? 14.618 -10.472 -16.935 1.00 68.81 85 ASN A CA 1
ATOM 681 C C . ASN A 1 85 ? 13.875 -10.033 -15.663 1.00 68.81 85 ASN A C 1
ATOM 683 O O . ASN A 1 85 ? 13.998 -10.694 -14.626 1.00 68.81 85 ASN A O 1
ATOM 687 N N . ILE A 1 86 ? 13.125 -8.924 -15.690 1.00 72.12 86 ILE A N 1
ATOM 688 C CA . ILE A 1 86 ? 12.357 -8.511 -14.511 1.00 72.12 86 ILE A CA 1
ATOM 689 C C . ILE A 1 86 ? 11.194 -9.493 -14.317 1.00 72.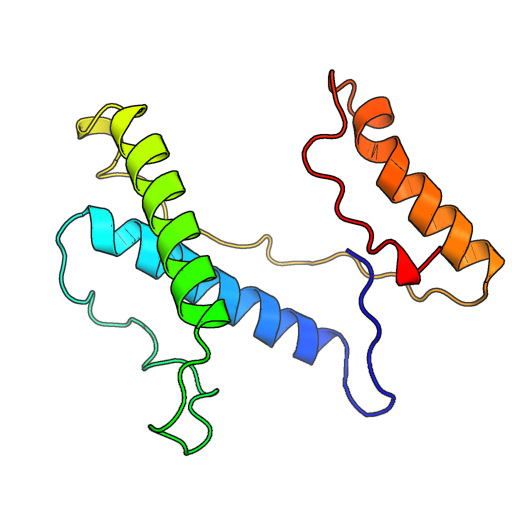12 86 ILE A C 1
ATOM 691 O O . ILE A 1 86 ? 10.324 -9.612 -15.181 1.00 72.12 86 ILE A O 1
ATOM 695 N N . PRO A 1 87 ? 11.131 -10.214 -13.183 1.00 79.25 87 PRO A N 1
ATOM 696 C CA . PRO A 1 87 ? 10.023 -11.117 -12.936 1.00 79.25 87 PRO A CA 1
ATOM 697 C C . PRO A 1 87 ? 8.719 -10.325 -12.828 1.00 79.25 87 PRO A C 1
ATOM 699 O O . PRO A 1 87 ? 8.681 -9.237 -12.249 1.00 79.25 87 PRO A O 1
ATOM 702 N N . LYS A 1 88 ? 7.624 -10.916 -13.323 1.00 81.88 88 LYS A N 1
ATOM 703 C CA . LYS A 1 88 ? 6.279 -10.352 -13.154 1.00 81.88 88 LYS A CA 1
ATOM 704 C C . LYS A 1 88 ? 6.042 -10.007 -11.684 1.00 81.88 88 LYS A C 1
ATOM 706 O O . LYS A 1 88 ? 6.318 -10.809 -10.790 1.00 81.88 88 LYS A O 1
ATOM 711 N N . PHE A 1 89 ? 5.476 -8.832 -11.442 1.00 85.12 89 PHE A N 1
ATOM 712 C CA . PHE A 1 89 ? 5.082 -8.388 -10.121 1.00 85.12 89 PHE A CA 1
ATOM 713 C C . PHE A 1 89 ? 4.061 -9.365 -9.541 1.00 85.12 89 PHE A C 1
ATOM 715 O O . PHE A 1 89 ? 3.012 -9.645 -10.139 1.00 85.12 89 PHE A O 1
ATOM 722 N N . GLN A 1 90 ? 4.360 -9.846 -8.339 1.00 87.81 90 GLN A N 1
ATOM 723 C CA . GLN A 1 90 ? 3.500 -10.727 -7.570 1.00 87.81 90 GLN A CA 1
ATOM 724 C C . GLN A 1 90 ? 3.353 -10.186 -6.155 1.00 87.81 90 GLN A C 1
ATOM 726 O O . GLN A 1 90 ? 4.323 -9.802 -5.503 1.00 87.81 90 GLN A O 1
ATOM 731 N N . TRP A 1 91 ? 2.122 -10.200 -5.655 1.00 89.62 91 TRP A N 1
ATOM 732 C CA . TRP A 1 91 ? 1.879 -9.984 -4.237 1.00 89.62 91 TRP A CA 1
ATOM 733 C C . TRP A 1 91 ? 2.375 -11.177 -3.423 1.00 89.62 91 TRP A C 1
ATOM 735 O O . TRP A 1 91 ? 2.323 -12.322 -3.875 1.00 89.62 91 TRP A O 1
ATOM 745 N N . HIS A 1 92 ? 2.726 -10.932 -2.161 1.00 92.19 92 HIS A N 1
ATOM 746 C CA . HIS A 1 92 ? 2.820 -12.014 -1.190 1.00 92.19 92 HIS A CA 1
ATOM 747 C C . HIS A 1 92 ? 1.480 -12.775 -1.111 1.00 92.19 92 HIS A C 1
ATOM 749 O O . HIS A 1 92 ? 0.403 -12.165 -1.200 1.00 92.19 92 HIS A O 1
ATOM 755 N N . LYS A 1 93 ? 1.540 -14.108 -0.953 1.00 88.62 93 LYS A N 1
ATOM 756 C CA . LYS A 1 93 ? 0.355 -14.989 -0.996 1.00 88.62 93 LYS A CA 1
ATOM 757 C C . LYS A 1 93 ? -0.684 -14.596 0.056 1.00 88.62 93 LYS A C 1
ATOM 759 O O . LYS A 1 93 ? -1.860 -14.443 -0.258 1.00 88.62 93 LYS A O 1
ATOM 764 N N . SER A 1 94 ? -0.239 -14.374 1.287 1.00 90.88 94 SER A N 1
ATOM 765 C CA . SER A 1 94 ? -1.088 -13.908 2.386 1.00 90.88 94 SER A CA 1
ATOM 766 C C . SER A 1 94 ? -1.162 -12.381 2.457 1.00 90.88 94 SER A C 1
ATOM 768 O O . SER A 1 94 ? -0.400 -11.655 1.811 1.00 90.88 94 SER A O 1
ATOM 770 N N . PHE A 1 95 ? -2.115 -11.880 3.231 1.00 90.25 95 PHE A N 1
ATOM 771 C CA . PHE A 1 95 ? -2.138 -10.507 3.720 1.00 90.25 95 PHE A CA 1
ATOM 772 C C . PHE A 1 95 ? -2.430 -10.543 5.221 1.00 90.25 95 PHE A C 1
ATOM 774 O O . PHE A 1 95 ? -2.983 -11.525 5.710 1.00 90.25 95 PHE A O 1
ATOM 781 N N . HIS A 1 96 ? -2.001 -9.507 5.934 1.00 89.44 96 HIS A N 1
ATOM 782 C CA . HIS A 1 96 ? -2.345 -9.322 7.337 1.00 89.44 96 HIS A CA 1
ATOM 783 C C . HIS A 1 96 ? -3.539 -8.380 7.422 1.00 89.44 96 HIS A C 1
ATOM 785 O O . HIS A 1 96 ? -3.506 -7.294 6.837 1.00 89.44 96 HIS A O 1
ATOM 791 N N . ASP A 1 97 ? -4.572 -8.807 8.129 1.00 88.62 97 ASP A N 1
ATOM 792 C CA . ASP A 1 97 ? -5.746 -8.020 8.445 1.00 88.62 97 ASP A CA 1
ATOM 793 C C . ASP A 1 97 ? -5.925 -7.871 9.955 1.00 88.62 97 ASP A C 1
ATOM 795 O O . ASP A 1 97 ? -5.538 -8.731 10.746 1.00 88.62 97 ASP A O 1
ATOM 799 N N . HIS A 1 98 ? -6.505 -6.739 10.343 1.00 90.00 98 HIS A N 1
ATOM 800 C CA . HIS A 1 98 ? -6.878 -6.435 11.718 1.00 90.00 98 HIS A CA 1
ATOM 801 C C . HIS A 1 98 ? -8.185 -5.651 11.705 1.00 90.00 98 HIS A C 1
ATOM 803 O O . HIS A 1 98 ? -8.313 -4.664 10.976 1.00 90.00 98 HIS A O 1
ATOM 809 N N . TYR A 1 99 ? -9.154 -6.098 12.500 1.00 89.00 99 TYR A N 1
ATOM 810 C CA . TYR A 1 99 ? -10.417 -5.392 12.675 1.00 89.00 99 TYR A CA 1
ATOM 811 C C . TYR A 1 99 ? -10.252 -4.303 13.736 1.00 89.00 99 TYR A C 1
ATOM 813 O O . TYR A 1 99 ? -10.009 -4.600 14.907 1.00 89.00 99 TYR A O 1
ATOM 821 N N . ILE A 1 100 ? -10.396 -3.046 13.320 1.00 90.88 100 ILE A N 1
ATOM 822 C CA . ILE A 1 100 ? -10.363 -1.884 14.212 1.00 90.88 100 ILE A CA 1
ATOM 823 C C . ILE A 1 100 ? -11.703 -1.805 14.940 1.00 90.88 100 ILE A C 1
ATOM 825 O O . ILE A 1 100 ? -12.753 -1.670 14.318 1.00 90.88 100 ILE A O 1
ATOM 829 N N . ARG A 1 101 ? -11.658 -1.935 16.267 1.00 90.50 101 ARG A N 1
ATOM 830 C CA . ARG A 1 101 ? -12.861 -2.141 17.094 1.00 90.50 101 ARG A CA 1
ATOM 831 C C . ARG A 1 101 ? -13.474 -0.855 17.620 1.00 90.50 101 ARG A C 1
ATOM 833 O O . ARG A 1 101 ? -14.664 -0.824 17.912 1.00 90.50 101 ARG A O 1
ATOM 840 N N . ASP A 1 102 ? -12.649 0.167 17.782 1.00 93.31 102 ASP A N 1
ATOM 841 C CA . ASP A 1 102 ? -13.030 1.439 18.365 1.00 93.31 102 ASP A CA 1
ATOM 842 C C . ASP A 1 102 ? -12.106 2.556 17.870 1.00 93.31 102 ASP A C 1
ATOM 844 O O . ASP A 1 102 ? -11.098 2.331 17.193 1.00 93.31 102 ASP A O 1
ATOM 848 N N . GLU A 1 103 ? -12.478 3.782 18.215 1.00 94.06 103 GLU A N 1
ATOM 849 C CA . GLU A 1 103 ? -11.775 4.994 17.813 1.00 94.06 103 GLU A CA 1
ATOM 850 C C . GLU A 1 103 ? -10.346 5.067 18.385 1.00 94.06 103 GLU A C 1
ATOM 852 O O . GLU A 1 103 ? -9.423 5.559 17.736 1.00 94.06 103 GLU A O 1
ATOM 857 N N . ARG A 1 104 ? -10.106 4.510 19.577 1.00 94.94 104 ARG A N 1
ATOM 858 C CA . ARG A 1 104 ? -8.761 4.496 20.161 1.00 94.94 104 ARG A CA 1
ATOM 859 C C . ARG A 1 104 ? -7.837 3.559 19.384 1.00 94.94 104 ARG A C 1
ATOM 861 O O . ARG A 1 104 ? -6.698 3.924 19.095 1.00 94.94 104 ARG A O 1
ATOM 868 N N . ASP A 1 105 ? -8.321 2.367 19.042 1.00 93.44 105 ASP A N 1
ATOM 869 C CA . ASP A 1 105 ? -7.611 1.401 18.201 1.00 93.44 105 ASP A CA 1
ATOM 870 C C . ASP A 1 105 ? -7.322 1.999 16.816 1.00 93.44 105 ASP A C 1
ATOM 872 O O . ASP A 1 105 ? -6.216 1.854 16.289 1.00 93.44 105 ASP A O 1
ATOM 876 N N . PHE A 1 106 ? -8.274 2.759 16.267 1.00 92.56 106 PHE A N 1
ATOM 877 C CA . PHE A 1 106 ? -8.111 3.490 15.013 1.00 92.56 106 PHE A CA 1
ATOM 878 C C . PHE A 1 106 ? -6.934 4.478 15.064 1.00 92.56 106 PHE A C 1
ATOM 880 O O . PHE A 1 106 ? -6.010 4.375 14.250 1.00 92.56 106 PHE A O 1
ATOM 887 N N . TYR A 1 107 ? -6.905 5.384 16.047 1.00 93.06 107 TYR A N 1
ATOM 888 C CA . TYR A 1 107 ? -5.822 6.368 16.166 1.00 93.06 107 TYR A CA 1
ATOM 889 C C . TYR A 1 107 ? -4.462 5.718 16.417 1.00 93.06 107 TYR A C 1
ATOM 891 O O . TYR A 1 107 ? -3.458 6.164 15.860 1.00 93.06 107 TYR A O 1
ATOM 899 N N . H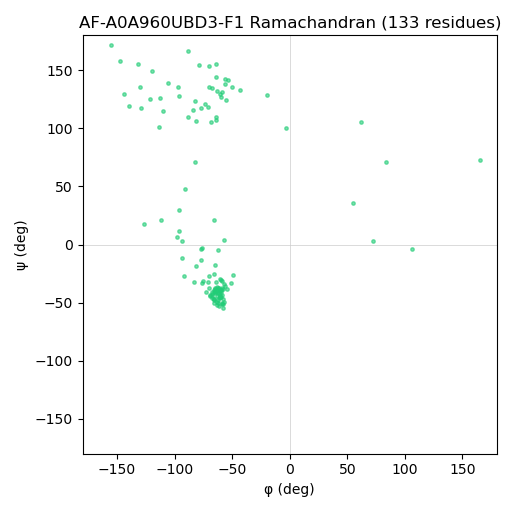IS A 1 108 ? -4.407 4.636 17.198 1.00 93.69 108 HIS A N 1
ATOM 900 C CA . HIS A 1 108 ? -3.164 3.888 17.377 1.00 93.69 108 HIS A CA 1
ATOM 901 C C . HIS A 1 108 ? -2.654 3.302 16.053 1.00 93.69 108 HIS A C 1
ATOM 903 O O . HIS A 1 108 ? -1.451 3.342 15.791 1.00 93.69 108 HIS A O 1
ATOM 909 N N . HIS A 1 109 ? -3.541 2.798 15.192 1.00 93.31 109 HIS A N 1
ATOM 910 C CA . HIS A 1 109 ? -3.159 2.303 13.869 1.00 93.31 109 HIS A CA 1
ATOM 911 C C . HIS A 1 109 ? -2.686 3.424 12.942 1.00 93.31 109 HIS A C 1
ATOM 913 O O . HIS A 1 109 ? -1.683 3.254 12.247 1.00 93.31 109 HIS A O 1
ATOM 919 N N . ILE A 1 110 ? -3.353 4.580 12.960 1.00 92.12 110 ILE A N 1
ATOM 920 C CA . ILE A 1 110 ? -2.918 5.774 12.224 1.00 92.12 110 ILE A CA 1
ATOM 921 C C . ILE A 1 110 ? -1.513 6.190 12.667 1.00 92.12 110 ILE A C 1
ATOM 923 O O . ILE A 1 110 ? -0.614 6.291 11.832 1.00 92.12 110 ILE A O 1
ATOM 927 N N . GLN A 1 111 ? -1.283 6.331 13.974 1.00 92.69 111 GLN A N 1
ATOM 928 C CA . GLN A 1 111 ? 0.031 6.667 14.524 1.00 92.69 111 GLN A CA 1
ATOM 929 C C . GLN A 1 111 ? 1.084 5.606 14.188 1.00 92.69 111 GLN A C 1
ATOM 931 O O . GLN A 1 111 ? 2.221 5.940 13.853 1.00 92.69 111 GLN A O 1
ATOM 936 N N . TYR A 1 112 ? 0.725 4.321 14.244 1.00 92.81 112 TYR A N 1
ATOM 937 C CA . TYR A 1 112 ? 1.613 3.233 13.844 1.00 92.81 112 TYR A CA 1
ATOM 938 C C . TYR A 1 112 ? 2.038 3.374 12.378 1.00 92.81 112 TYR A C 1
ATOM 940 O O . TYR A 1 112 ? 3.227 3.246 12.082 1.00 92.81 112 TYR A O 1
ATOM 948 N N . ILE A 1 113 ? 1.097 3.671 11.474 1.00 91.75 113 ILE A N 1
ATOM 949 C CA . ILE A 1 113 ? 1.364 3.899 10.047 1.00 91.75 113 ILE A CA 1
ATOM 950 C C . ILE A 1 113 ? 2.258 5.130 9.858 1.00 91.75 113 ILE A C 1
ATOM 952 O O . ILE A 1 113 ? 3.290 5.030 9.194 1.00 91.75 113 ILE A O 1
ATOM 956 N N . GLN A 1 114 ? 1.918 6.256 10.493 1.00 92.00 114 GLN A N 1
ATOM 957 C CA . GLN A 1 114 ? 2.692 7.502 10.430 1.00 92.00 114 GLN A CA 1
ATOM 958 C C . GLN A 1 114 ? 4.136 7.319 10.895 1.00 92.00 114 GLN A C 1
ATOM 960 O O . GLN A 1 114 ? 5.0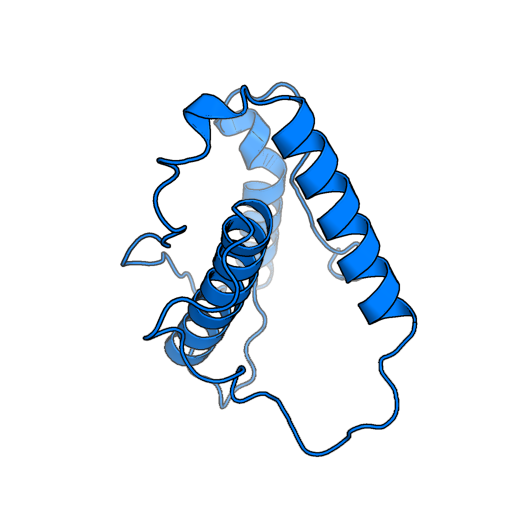33 7.949 10.347 1.00 92.00 114 GLN A O 1
ATOM 965 N N . ASN A 1 115 ? 4.375 6.437 11.866 1.00 94.00 115 ASN A N 1
ATOM 966 C CA . ASN A 1 115 ? 5.692 6.217 12.459 1.00 94.00 115 ASN A CA 1
ATOM 967 C C . ASN A 1 115 ? 6.452 5.013 11.871 1.00 94.00 115 ASN A C 1
ATOM 969 O O . ASN A 1 115 ? 7.532 4.680 12.365 1.00 94.00 115 ASN A O 1
ATOM 973 N N . GLN A 1 116 ? 5.950 4.357 10.810 1.00 91.94 116 GLN A N 1
ATOM 974 C CA . GLN A 1 116 ? 6.650 3.212 10.198 1.00 91.94 116 GLN A CA 1
ATOM 975 C C . GLN A 1 116 ? 8.057 3.568 9.721 1.00 91.94 116 GLN A C 1
ATOM 977 O O . GLN A 1 116 ? 8.980 2.773 9.889 1.00 91.94 116 GLN A O 1
ATOM 982 N N . TRP A 1 117 ? 8.243 4.765 9.163 1.00 95.12 117 TRP A N 1
ATOM 983 C CA . TRP A 1 117 ? 9.548 5.207 8.677 1.00 95.12 117 TRP A CA 1
ATOM 984 C C . TRP A 1 117 ? 10.590 5.281 9.807 1.00 95.12 117 TRP A C 1
ATOM 986 O O . TRP A 1 117 ? 11.722 4.851 9.604 1.00 95.12 117 TRP A O 1
ATOM 996 N N . ILE A 1 118 ? 10.197 5.704 11.016 1.00 94.94 118 ILE A N 1
ATOM 997 C CA . ILE A 1 118 ? 11.064 5.723 12.207 1.00 94.94 118 ILE A CA 1
ATOM 998 C C . ILE A 1 118 ? 11.422 4.294 12.618 1.00 94.94 118 ILE A C 1
ATOM 1000 O O . ILE A 1 118 ? 12.598 3.967 12.786 1.00 94.94 118 ILE A O 1
ATOM 1004 N N . LYS A 1 119 ? 10.411 3.421 12.734 1.00 92.94 119 LYS A N 1
ATOM 1005 C CA . LYS A 1 119 ? 10.586 2.009 13.116 1.00 92.94 119 LYS A CA 1
ATOM 1006 C C . LYS A 1 119 ? 11.548 1.269 12.180 1.00 92.94 119 LYS A C 1
ATOM 1008 O O . LYS A 1 119 ? 12.296 0.409 12.632 1.00 92.94 119 LYS A O 1
ATOM 1013 N N . HIS A 1 120 ? 11.527 1.609 10.894 1.00 92.25 120 HIS A N 1
ATOM 1014 C CA . HIS A 1 120 ? 12.384 1.020 9.866 1.00 92.25 120 HIS A CA 1
ATOM 1015 C C . HIS A 1 120 ? 13.648 1.844 9.561 1.00 92.25 120 HIS A C 1
ATOM 1017 O O . HIS A 1 120 ? 14.339 1.549 8.588 1.00 92.25 120 HIS A O 1
ATOM 1023 N N . SER A 1 121 ? 13.966 2.851 10.385 1.00 95.19 121 SER A N 1
ATOM 1024 C CA . SER A 1 121 ? 15.175 3.682 10.266 1.00 95.19 121 SER A CA 1
ATOM 1025 C C . SER A 1 121 ? 15.349 4.344 8.891 1.00 95.19 121 SER A C 1
ATOM 1027 O O . SER A 1 121 ? 16.462 4.498 8.386 1.00 95.19 121 SER A O 1
ATOM 1029 N N . LEU A 1 122 ? 14.238 4.740 8.272 1.00 93.31 122 LEU A N 1
ATOM 1030 C CA . LEU A 1 122 ? 14.240 5.510 7.034 1.00 93.31 122 LEU A CA 1
ATOM 1031 C C . LEU A 1 122 ? 14.534 6.986 7.338 1.00 93.31 122 LEU A C 1
ATOM 1033 O O . LEU A 1 122 ? 14.279 7.470 8.437 1.00 93.31 122 LEU A O 1
ATOM 1037 N N . LYS A 1 123 ? 15.076 7.716 6.357 1.00 93.50 123 LYS A N 1
ATOM 1038 C CA . LYS A 1 123 ? 15.419 9.142 6.524 1.00 93.50 123 LYS A CA 1
ATOM 1039 C C . LYS A 1 123 ? 14.202 10.065 6.499 1.00 93.50 123 LYS A C 1
ATOM 1041 O O . LYS A 1 123 ? 14.229 11.118 7.122 1.00 93.50 123 LYS A O 1
ATOM 1046 N N . GLU A 1 124 ? 13.171 9.685 5.754 1.00 93.44 124 GLU A N 1
ATOM 1047 C CA . GLU A 1 124 ? 11.972 10.489 5.537 1.00 93.44 124 GLU A CA 1
ATOM 1048 C C . GLU A 1 124 ? 10.738 9.600 5.370 1.00 93.44 124 GLU A C 1
ATOM 1050 O O . GLU A 1 124 ? 10.836 8.431 4.983 1.00 93.44 124 GLU A O 1
ATOM 1055 N N . ASN A 1 125 ? 9.562 10.177 5.615 1.00 90.69 125 ASN A N 1
ATOM 1056 C CA . ASN A 1 125 ? 8.282 9.485 5.510 1.00 90.69 125 ASN A CA 1
ATOM 1057 C C . ASN A 1 125 ? 7.644 9.606 4.114 1.00 90.69 125 ASN A C 1
ATOM 1059 O O . ASN A 1 125 ? 6.469 9.945 3.978 1.00 90.69 125 ASN A O 1
ATOM 1063 N N . LYS A 1 126 ? 8.432 9.367 3.059 1.00 87.88 126 LYS A N 1
ATOM 1064 C CA . LYS A 1 126 ? 8.064 9.684 1.666 1.00 87.88 126 LYS A CA 1
ATOM 1065 C C . LYS A 1 126 ? 6.784 9.003 1.165 1.00 87.88 126 LYS A C 1
ATOM 1067 O O . LYS A 1 126 ? 6.094 9.551 0.313 1.00 87.88 126 LYS A O 1
ATOM 1072 N N . TYR A 1 127 ? 6.482 7.806 1.667 1.00 81.94 127 TYR A N 1
ATOM 1073 C CA . TYR A 1 127 ? 5.398 6.957 1.157 1.00 81.94 127 TYR A CA 1
ATOM 1074 C C . TYR A 1 127 ? 4.232 6.801 2.145 1.00 81.94 127 TYR A C 1
ATOM 1076 O O . TYR A 1 127 ? 3.474 5.833 2.066 1.00 81.94 127 TYR A O 1
ATOM 1084 N N . CYS A 1 128 ? 4.091 7.725 3.099 1.00 85.75 128 CYS A N 1
ATOM 1085 C CA . CYS A 1 128 ? 2.939 7.760 3.992 1.00 85.75 128 CYS A CA 1
ATOM 1086 C C . CYS A 1 128 ? 1.821 8.597 3.374 1.00 85.75 128 CYS A C 1
ATOM 1088 O O . CYS A 1 128 ? 1.910 9.819 3.306 1.00 85.75 128 CYS A O 1
ATOM 1090 N N . TYR A 1 129 ? 0.752 7.920 2.965 1.00 82.62 129 TYR A N 1
ATOM 1091 C CA . TYR A 1 129 ? -0.444 8.540 2.406 1.00 82.62 129 TYR A CA 1
ATOM 1092 C C . TYR A 1 129 ? -1.609 8.308 3.367 1.00 82.62 129 TYR A C 1
ATOM 1094 O O . TYR A 1 129 ? -2.164 7.210 3.433 1.00 82.62 129 TYR A O 1
ATOM 1102 N N . ILE A 1 130 ? -1.937 9.336 4.146 1.00 81.75 130 ILE A N 1
ATOM 1103 C CA . ILE A 1 130 ? -3.111 9.391 5.021 1.00 81.75 130 ILE A CA 1
ATOM 1104 C C . ILE A 1 130 ? -3.909 10.595 4.548 1.00 81.75 130 ILE A C 1
ATOM 1106 O O . ILE A 1 130 ? -3.337 11.673 4.399 1.00 81.75 130 ILE A O 1
ATOM 1110 N N . MET A 1 131 ? -5.184 10.388 4.229 1.00 73.94 131 MET A N 1
ATOM 1111 C CA . MET A 1 131 ? -6.028 11.471 3.732 1.00 73.94 131 MET A CA 1
ATOM 1112 C C . MET A 1 131 ? -6.314 12.449 4.878 1.00 73.94 131 MET A C 1
ATOM 1114 O O . MET A 1 131 ? -6.548 12.024 6.008 1.00 73.94 131 MET A O 1
ATOM 1118 N N . GLU A 1 132 ? -6.218 13.750 4.601 1.00 68.00 132 GLU A N 1
ATOM 1119 C CA . GLU A 1 132 ? -6.327 14.803 5.622 1.00 68.00 132 GLU A CA 1
ATOM 1120 C C . GLU A 1 132 ? -7.726 14.878 6.246 1.00 68.00 132 GLU A C 1
ATOM 1122 O O . GLU A 1 132 ? -7.858 15.291 7.388 1.00 68.00 132 GLU A O 1
ATOM 1127 N N . ASP A 1 133 ? -8.755 14.431 5.525 1.00 70.06 133 ASP A N 1
ATOM 1128 C CA . ASP A 1 133 ? -10.158 14.379 5.952 1.00 70.06 133 ASP A CA 1
ATOM 1129 C C . ASP A 1 133 ? -10.480 13.218 6.910 1.00 70.06 133 ASP A C 1
ATOM 1131 O O . ASP A 1 133 ? -11.608 13.101 7.387 1.00 70.06 133 ASP A O 1
ATOM 1135 N N . ILE A 1 134 ? -9.499 12.355 7.186 1.00 65.06 134 ILE A N 1
ATOM 1136 C CA . ILE A 1 134 ? -9.602 11.240 8.135 1.00 65.06 134 ILE A CA 1
ATOM 1137 C C . ILE A 1 134 ? -9.091 11.632 9.542 1.00 65.06 134 ILE A C 1
ATOM 1139 O O . ILE A 1 134 ? -9.296 10.880 10.498 1.00 65.06 134 ILE A O 1
ATOM 1143 N N . LEU A 1 135 ? -8.422 12.784 9.674 1.00 57.62 135 LEU A N 1
ATOM 1144 C CA . LEU A 1 135 ? -7.845 13.311 10.921 1.00 57.62 135 LEU A CA 1
ATOM 1145 C C . LEU A 1 135 ? -8.722 14.409 11.535 1.00 57.62 135 LEU A C 1
ATOM 1147 O O . LEU A 1 135 ? -8.725 14.485 12.783 1.00 57.62 135 LEU A O 1
#

Foldseek 3Di:
DDDDDPPPDDPVNVCCLVQVVVLLVQQVLLVVLVVDDDDPPRDPDDPPPPDDPDDPDPVVVVVVVVSNVVSVVVCVPDDVVVSVPDDRDHDDPDDDDDDQD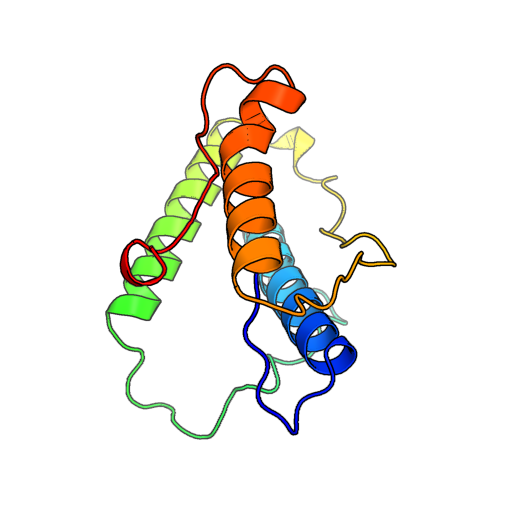DPVSVVVVLVCLQCVCVVVVHPDPVPRDDDPVVD

Secondary structure (DSSP, 8-state):
------TT--HHHHHHHHHHHHHHHHHHHHHTTTT----TTPPSS-TT--S--S---HHHHHHHHHHHHHHHHHHHHS-HHHHTTPPPP---S--------SHHHHHHHHHHHHTHHHHTT-SS-TT----GGG-

Sequence (135 aa):
ILIGVGEDTGLSKVMNVLKGNFSRDANRMMNHIEGELHIEGDPPEGRLQTMGRIQRDKIHDQFHIRIRDEINTFIFKCDHESFANIPKFQWHKSFHDHYIRDERDFYHHIQYIQNQWIKHSLKENKYCYIMEDIL

Mean predicted aligned error: 11.9 Å

pLDDT: mean 73.09, std 17.43, range [34.03, 95.19]